Protein AF-A0A524DHF1-F1 (afdb_monomer_lite)

Structure (mmCIF, N/CA/C/O backbone):
data_AF-A0A524DHF1-F1
#
_entry.id   AF-A0A524DHF1-F1
#
loop_
_atom_site.group_PDB
_atom_site.id
_atom_site.type_symbol
_atom_site.label_atom_id
_atom_site.label_alt_id
_atom_site.label_comp_id
_atom_site.label_asym_id
_atom_site.label_entity_id
_atom_site.label_seq_id
_atom_site.pdbx_PDB_ins_code
_atom_site.Cartn_x
_atom_site.Cartn_y
_atom_site.Cartn_z
_atom_site.occupancy
_atom_site.B_iso_or_equiv
_atom_site.auth_seq_id
_atom_site.auth_comp_id
_atom_site.auth_asym_id
_atom_site.auth_atom_id
_atom_site.pdbx_PDB_model_num
ATOM 1 N N . MET A 1 1 ? 20.224 -11.758 -21.216 1.00 54.75 1 MET A N 1
ATOM 2 C CA . MET A 1 1 ? 20.185 -10.913 -20.001 1.00 54.75 1 MET A CA 1
ATOM 3 C C . MET A 1 1 ? 19.038 -9.933 -20.165 1.00 54.75 1 MET A C 1
ATOM 5 O O . MET A 1 1 ? 18.943 -9.346 -21.235 1.00 54.75 1 MET A O 1
ATOM 9 N N . VAL A 1 2 ? 18.149 -9.800 -19.175 1.00 68.88 2 VAL A N 1
ATOM 10 C CA . VAL A 1 2 ? 17.125 -8.739 -19.184 1.00 68.88 2 VAL A CA 1
ATOM 11 C C . VAL A 1 2 ? 17.856 -7.395 -19.242 1.00 68.88 2 VAL A C 1
ATOM 13 O O . VAL A 1 2 ? 18.863 -7.224 -18.552 1.00 68.88 2 VAL A O 1
ATOM 16 N N . ALA A 1 3 ? 17.419 -6.475 -20.106 1.00 87.06 3 ALA A N 1
ATOM 17 C CA . ALA A 1 3 ? 18.045 -5.160 -20.208 1.00 87.06 3 ALA A CA 1
ATOM 18 C C . ALA A 1 3 ? 17.968 -4.468 -18.841 1.00 87.06 3 ALA A C 1
ATOM 20 O O . ALA A 1 3 ? 16.888 -4.412 -18.259 1.00 87.06 3 ALA A O 1
ATOM 21 N N . ARG A 1 4 ? 19.092 -3.947 -18.331 1.00 88.50 4 ARG A N 1
ATOM 22 C CA . ARG A 1 4 ? 19.166 -3.269 -17.022 1.00 88.50 4 ARG A CA 1
ATOM 23 C C . ARG A 1 4 ? 18.031 -2.253 -16.846 1.00 88.50 4 ARG A C 1
ATOM 25 O O . ARG A 1 4 ? 17.304 -2.321 -15.869 1.00 88.50 4 ARG A O 1
ATOM 32 N N . ASN A 1 5 ? 17.778 -1.458 -17.882 1.00 89.75 5 ASN A N 1
ATOM 33 C CA . ASN A 1 5 ? 16.705 -0.466 -17.911 1.00 89.75 5 ASN A CA 1
ATOM 34 C C . ASN A 1 5 ? 15.307 -1.068 -17.677 1.00 89.75 5 ASN A C 1
ATOM 36 O O . ASN A 1 5 ? 14.475 -0.446 -17.033 1.00 89.75 5 ASN A O 1
ATOM 40 N N . ALA A 1 6 ? 15.031 -2.270 -18.193 1.00 93.50 6 ALA A N 1
ATOM 41 C CA . ALA A 1 6 ? 13.748 -2.937 -17.972 1.00 93.50 6 ALA A CA 1
ATOM 42 C C . ALA A 1 6 ? 13.607 -3.428 -16.523 1.00 93.50 6 ALA A C 1
ATOM 44 O O . ALA A 1 6 ? 12.507 -3.419 -15.978 1.00 93.50 6 ALA A O 1
ATOM 45 N N . VAL A 1 7 ? 14.718 -3.825 -15.893 1.00 95.44 7 VAL A N 1
ATOM 46 C CA . VAL A 1 7 ? 14.743 -4.178 -14.467 1.00 95.44 7 VAL A CA 1
ATOM 47 C C . VAL A 1 7 ? 14.532 -2.932 -13.609 1.00 95.44 7 VAL A C 1
ATOM 49 O O . VAL A 1 7 ? 13.697 -2.961 -12.713 1.00 95.44 7 VAL A O 1
ATOM 52 N N . ASP A 1 8 ? 15.214 -1.831 -13.922 1.00 95.88 8 ASP A N 1
ATOM 53 C CA . ASP A 1 8 ? 15.087 -0.572 -13.180 1.00 95.88 8 ASP A CA 1
ATOM 54 C C . ASP A 1 8 ? 13.655 -0.015 -13.257 1.00 95.88 8 ASP A C 1
ATOM 56 O O . ASP A 1 8 ? 13.086 0.379 -12.242 1.00 95.88 8 ASP A O 1
ATOM 60 N N . LEU A 1 9 ? 13.030 -0.067 -14.441 1.00 96.44 9 LEU A N 1
ATOM 61 C CA . LEU A 1 9 ? 11.627 0.323 -14.622 1.00 96.44 9 LEU A CA 1
ATOM 62 C C . LEU A 1 9 ? 10.664 -0.565 -13.830 1.00 96.44 9 LEU A C 1
ATOM 64 O O . LEU A 1 9 ? 9.682 -0.070 -13.278 1.00 96.44 9 LEU A O 1
ATOM 68 N N . LEU A 1 10 ? 10.928 -1.873 -13.763 1.00 96.44 10 LEU A N 1
ATOM 69 C CA . LEU A 1 10 ? 10.115 -2.782 -12.962 1.00 96.44 10 LEU A CA 1
ATOM 70 C C . LEU A 1 10 ? 10.250 -2.472 -11.467 1.00 96.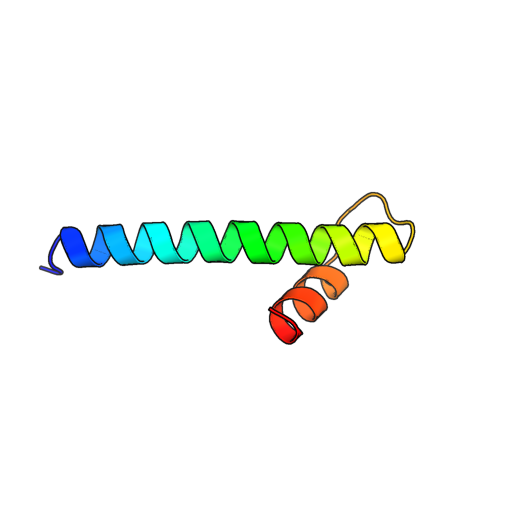44 10 LEU A C 1
ATOM 72 O O . LEU A 1 10 ? 9.244 -2.455 -10.764 1.00 96.44 10 LEU A O 1
ATOM 76 N N . ILE A 1 11 ? 11.467 -2.209 -10.987 1.00 97.44 11 ILE A N 1
ATOM 77 C CA . ILE A 1 11 ? 11.713 -1.851 -9.585 1.00 97.44 11 ILE A CA 1
ATOM 78 C C . ILE A 1 11 ? 10.970 -0.559 -9.229 1.00 97.44 11 ILE A C 1
ATOM 80 O O . ILE A 1 11 ? 10.215 -0.553 -8.258 1.00 97.44 11 ILE A O 1
ATOM 84 N N . ASP A 1 12 ? 11.102 0.487 -10.047 1.00 98.06 12 ASP A N 1
ATOM 85 C CA . ASP A 1 12 ? 10.407 1.765 -9.848 1.00 98.06 12 ASP A CA 1
ATOM 86 C C . ASP A 1 12 ? 8.877 1.594 -9.845 1.00 98.06 12 ASP A C 1
ATOM 88 O O . ASP A 1 12 ? 8.175 2.139 -8.990 1.00 98.06 12 ASP A O 1
ATOM 92 N N . HIS A 1 13 ? 8.341 0.776 -10.756 1.00 97.44 13 HIS A N 1
ATOM 93 C CA . HIS A 1 13 ? 6.911 0.482 -10.791 1.00 97.44 13 HIS A CA 1
ATOM 94 C C . HIS A 1 13 ? 6.429 -0.245 -9.526 1.00 97.44 13 HIS A C 1
ATOM 96 O O . HIS A 1 13 ? 5.378 0.100 -8.977 1.00 97.44 13 HIS A O 1
ATOM 102 N N . LEU A 1 14 ? 7.184 -1.239 -9.050 1.00 97.94 14 LEU A N 1
ATOM 103 C CA . LEU A 1 14 ? 6.839 -1.993 -7.845 1.00 97.94 14 LEU A CA 1
ATOM 104 C C . LEU A 1 14 ? 6.920 -1.120 -6.591 1.00 97.94 14 LEU A C 1
ATOM 106 O O . LEU A 1 14 ? 6.040 -1.216 -5.737 1.00 97.94 14 LEU A O 1
ATOM 110 N N . GLU A 1 15 ? 7.918 -0.242 -6.495 1.00 98.50 15 GLU A N 1
ATOM 111 C CA . GLU A 1 15 ? 8.054 0.707 -5.390 1.00 98.50 15 GLU A CA 1
ATOM 112 C C . GLU A 1 15 ? 6.864 1.672 -5.339 1.00 98.50 15 GLU A C 1
ATOM 114 O O . GLU A 1 15 ? 6.190 1.775 -4.311 1.00 98.50 15 GLU A O 1
ATOM 119 N N . LYS A 1 16 ? 6.525 2.304 -6.470 1.00 97.94 16 LYS A N 1
ATOM 120 C CA . LYS A 1 16 ? 5.369 3.211 -6.570 1.00 97.94 16 LYS A CA 1
ATOM 121 C C . LYS A 1 16 ? 4.058 2.512 -6.233 1.00 97.94 16 LYS A C 1
ATOM 123 O O . LYS A 1 16 ? 3.240 3.055 -5.491 1.00 97.94 16 LYS A O 1
ATOM 128 N N . THR A 1 17 ? 3.877 1.291 -6.733 1.00 97.25 17 THR A N 1
ATOM 129 C CA . THR A 1 17 ? 2.694 0.476 -6.434 1.00 97.25 17 THR A CA 1
ATOM 130 C C . THR A 1 17 ? 2.612 0.144 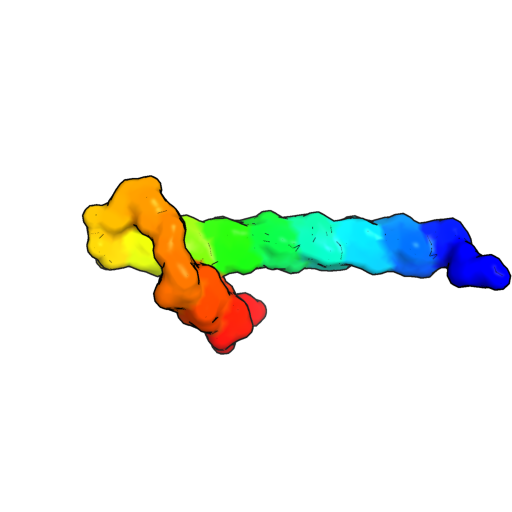-4.945 1.00 97.25 17 THR A C 1
ATOM 132 O O . THR A 1 17 ? 1.549 0.281 -4.341 1.00 97.25 17 THR A O 1
ATOM 135 N N . ALA A 1 18 ? 3.728 -0.244 -4.322 1.00 97.38 18 ALA A N 1
ATOM 136 C CA . ALA A 1 18 ? 3.774 -0.568 -2.900 1.00 97.38 18 ALA A CA 1
ATOM 137 C C . ALA A 1 18 ? 3.473 0.651 -2.013 1.00 97.38 18 ALA A C 1
ATOM 139 O O . ALA A 1 18 ? 2.738 0.520 -1.028 1.00 97.38 18 ALA A O 1
ATOM 140 N N . ILE A 1 19 ? 3.990 1.832 -2.371 1.00 98.06 19 ILE A N 1
ATOM 141 C CA . ILE A 1 19 ? 3.700 3.091 -1.672 1.00 98.06 19 ILE A CA 1
ATOM 142 C C . ILE A 1 19 ? 2.205 3.407 -1.764 1.00 98.06 19 ILE A C 1
ATOM 144 O O . ILE A 1 19 ? 1.553 3.525 -0.726 1.00 98.06 19 ILE A O 1
ATOM 148 N N . GLY A 1 20 ? 1.640 3.444 -2.977 1.00 97.19 20 GLY A N 1
ATOM 149 C CA . GLY A 1 20 ? 0.221 3.760 -3.177 1.00 97.19 20 GLY A CA 1
ATOM 150 C C . GLY A 1 20 ? -0.707 2.791 -2.441 1.00 97.19 20 GLY A C 1
ATOM 151 O O . GLY A 1 20 ? -1.647 3.202 -1.760 1.00 97.19 20 GLY A O 1
ATOM 152 N N . LEU A 1 21 ? -0.396 1.494 -2.488 1.00 97.88 21 LEU A N 1
ATOM 153 C CA . LEU A 1 21 ? -1.164 0.461 -1.794 1.00 97.88 21 LEU A CA 1
ATOM 154 C C . LEU A 1 21 ? -1.107 0.620 -0.271 1.00 97.88 21 LEU A C 1
ATOM 156 O O . LEU A 1 21 ? -2.120 0.454 0.412 1.00 97.88 21 LEU A O 1
ATOM 160 N N . THR A 1 22 ? 0.056 0.990 0.266 1.00 97.38 22 THR A N 1
ATOM 161 C CA . THR A 1 22 ? 0.232 1.232 1.702 1.00 97.38 22 THR A CA 1
ATOM 162 C C . THR A 1 22 ? -0.511 2.487 2.157 1.00 97.38 22 THR A C 1
ATOM 164 O O . THR A 1 22 ? -1.148 2.473 3.212 1.00 97.38 22 THR A O 1
ATOM 167 N N . GLU A 1 23 ? -0.484 3.561 1.367 1.00 97.69 23 GLU A N 1
ATOM 168 C CA . GLU A 1 23 ? -1.213 4.800 1.657 1.00 97.69 23 GLU A CA 1
ATOM 169 C C . GLU A 1 23 ? -2.729 4.581 1.660 1.00 97.69 23 GLU A C 1
ATOM 171 O O . GLU A 1 23 ? -3.412 4.997 2.603 1.00 97.69 23 GLU A O 1
ATOM 176 N N . GLN A 1 24 ? -3.245 3.846 0.674 1.00 97.75 24 GLN A N 1
ATOM 177 C CA . GLN A 1 24 ? -4.664 3.514 0.588 1.00 97.75 24 GLN A CA 1
ATOM 178 C C . GLN A 1 24 ? -5.105 2.606 1.746 1.00 97.75 24 GLN A C 1
ATOM 180 O O . GLN A 1 24 ? -6.118 2.859 2.404 1.00 97.75 24 GLN A O 1
ATOM 185 N N . ALA A 1 25 ? -4.308 1.587 2.083 1.00 98.31 25 ALA A N 1
ATOM 186 C CA . ALA A 1 25 ? -4.574 0.740 3.244 1.00 98.31 25 ALA A CA 1
ATOM 187 C C . ALA A 1 25 ? -4.527 1.536 4.562 1.00 98.31 25 ALA A C 1
ATOM 189 O O . ALA A 1 25 ? -5.312 1.275 5.481 1.00 98.31 25 ALA A O 1
ATOM 190 N N . ARG A 1 26 ? -3.648 2.542 4.666 1.00 98.00 26 ARG A N 1
ATOM 191 C CA . ARG A 1 26 ? -3.603 3.456 5.815 1.00 98.00 26 ARG A CA 1
ATOM 192 C C . ARG A 1 26 ? -4.891 4.271 5.926 1.00 98.00 26 ARG A C 1
ATOM 194 O O . ARG A 1 26 ? -5.414 4.385 7.032 1.00 98.00 26 ARG A O 1
ATOM 201 N N . ALA A 1 27 ? -5.428 4.781 4.818 1.00 97.56 27 ALA A N 1
ATOM 202 C CA . ALA A 1 27 ? -6.699 5.506 4.819 1.00 97.56 27 ALA A CA 1
ATOM 203 C C . ALA A 1 27 ? -7.841 4.628 5.357 1.00 97.56 27 ALA A C 1
ATOM 205 O O . ALA A 1 27 ? -8.545 5.030 6.284 1.00 97.56 27 ALA A O 1
ATOM 206 N N . PHE A 1 28 ? -7.967 3.386 4.878 1.00 97.44 28 PHE A N 1
ATOM 207 C CA . PHE A 1 28 ? -8.966 2.439 5.393 1.00 97.44 28 PHE A CA 1
ATOM 208 C C . PHE A 1 28 ? -8.779 2.107 6.873 1.00 97.44 28 PHE A C 1
ATOM 210 O O . PHE A 1 28 ? -9.746 2.076 7.638 1.00 97.44 28 PHE A O 1
ATOM 217 N N . THR A 1 29 ? -7.530 1.940 7.299 1.00 98.19 29 THR A N 1
ATOM 218 C CA . THR A 1 29 ? -7.179 1.721 8.705 1.00 98.19 29 THR A CA 1
ATOM 219 C C . THR A 1 29 ? -7.647 2.887 9.585 1.00 98.19 29 THR A C 1
ATOM 221 O O . THR A 1 29 ? -8.248 2.657 10.638 1.00 98.19 29 THR A O 1
ATOM 224 N N . MET A 1 30 ? -7.434 4.129 9.131 1.00 97.44 30 MET A N 1
ATOM 225 C CA . MET A 1 30 ? -7.873 5.347 9.822 1.00 97.44 30 MET A CA 1
ATOM 226 C C . MET A 1 30 ? -9.399 5.482 9.851 1.00 97.44 30 MET A C 1
ATOM 228 O O . MET A 1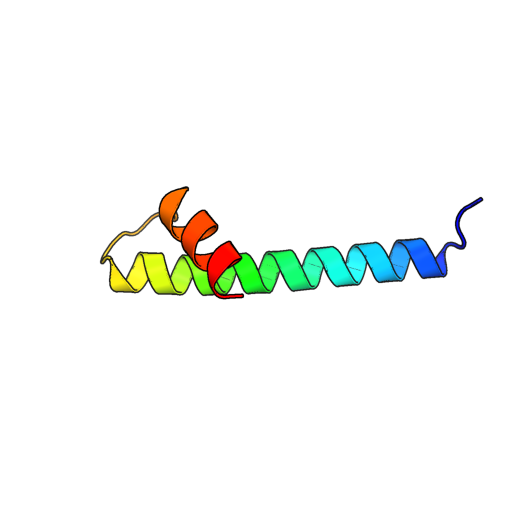 30 ? -9.957 5.762 10.909 1.00 97.44 30 MET A O 1
ATOM 232 N N . HIS A 1 31 ? -10.086 5.2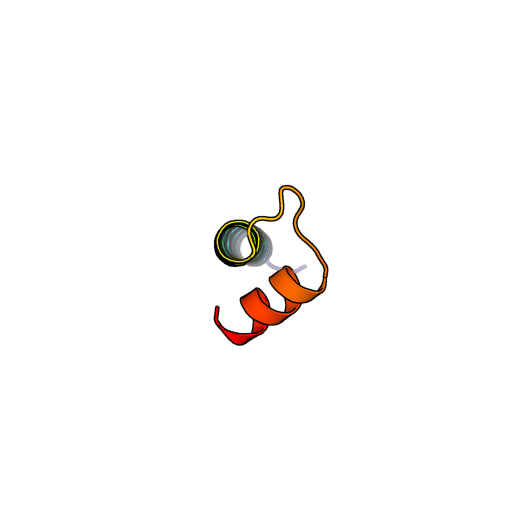19 8.735 1.00 96.56 31 HIS A N 1
ATOM 233 C CA . HIS A 1 31 ? -11.554 5.223 8.680 1.00 96.56 31 HIS A CA 1
ATOM 234 C C . HIS A 1 31 ? -12.180 4.184 9.616 1.00 96.56 31 HIS A C 1
ATOM 236 O O . HIS A 1 31 ? -13.244 4.419 10.182 1.00 96.56 31 HIS A O 1
ATOM 242 N N . ALA A 1 32 ? -11.501 3.057 9.827 1.00 97.06 32 ALA A N 1
ATOM 243 C CA . ALA A 1 32 ? -11.915 2.023 10.768 1.00 97.06 32 ALA A CA 1
ATOM 244 C C . ALA A 1 32 ? -11.467 2.286 12.222 1.00 97.06 32 ALA A C 1
ATOM 246 O O . ALA A 1 32 ? -11.609 1.398 13.062 1.00 97.06 32 ALA A O 1
ATOM 247 N N . ASN A 1 33 ? -10.899 3.463 12.520 1.00 97.44 33 ASN A N 1
ATOM 248 C CA . ASN A 1 33 ? -10.391 3.872 13.835 1.00 97.44 33 ASN A CA 1
ATOM 249 C C . ASN A 1 33 ? -9.36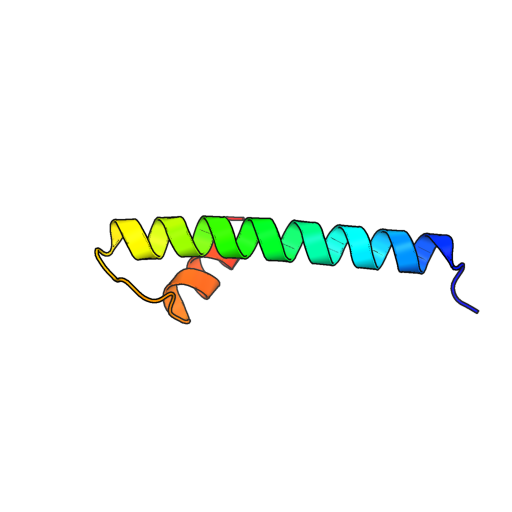8 2.890 14.451 1.00 97.44 33 ASN A C 1
ATOM 251 O O . ASN A 1 33 ? -9.297 2.699 15.668 1.00 97.44 33 ASN A O 1
ATOM 255 N N . ARG A 1 34 ? -8.572 2.229 13.601 1.00 97.25 34 ARG A N 1
ATOM 256 C CA . ARG A 1 34 ? -7.507 1.303 14.008 1.00 97.25 34 ARG A CA 1
ATOM 257 C C . ARG A 1 34 ? -6.146 1.980 13.873 1.00 97.25 34 ARG A C 1
ATOM 259 O O . ARG A 1 34 ? -5.937 2.827 13.017 1.00 97.25 34 ARG A O 1
ATOM 266 N N . LYS A 1 35 ? -5.193 1.591 14.728 1.00 95.31 35 LYS A N 1
ATOM 267 C CA . LYS A 1 35 ? -3.814 2.124 14.699 1.00 95.31 35 LYS A CA 1
ATOM 268 C C . LYS A 1 35 ? -2.860 1.315 13.816 1.00 95.31 35 LYS A C 1
ATOM 270 O O . LYS A 1 35 ? -1.817 1.824 13.426 1.00 95.31 35 LYS A O 1
ATOM 275 N N . LYS A 1 36 ? -3.182 0.045 13.553 1.00 97.31 36 LYS A N 1
ATOM 276 C CA . LYS A 1 36 ? -2.349 -0.881 12.776 1.00 97.31 36 LYS A CA 1
ATOM 277 C C . LYS A 1 36 ? -3.096 -1.321 11.524 1.00 97.31 36 LYS A C 1
ATOM 279 O O . LYS A 1 36 ? -4.269 -1.685 11.619 1.00 97.31 36 LYS A O 1
ATOM 284 N N . ILE A 1 37 ? -2.388 -1.319 10.398 1.00 97.50 37 ILE A N 1
ATOM 285 C CA . ILE A 1 37 ? -2.874 -1.867 9.131 1.00 97.50 37 ILE A CA 1
ATOM 286 C C . ILE A 1 37 ? -3.078 -3.373 9.297 1.00 97.50 37 ILE A C 1
ATOM 288 O O . ILE A 1 37 ? -2.254 -4.064 9.898 1.00 97.50 37 ILE A O 1
ATOM 292 N N . THR A 1 38 ? -4.189 -3.880 8.774 1.00 97.69 38 THR A N 1
ATOM 293 C CA . THR A 1 38 ? -4.520 -5.306 8.775 1.00 97.69 38 THR A CA 1
ATOM 294 C C . THR A 1 38 ? -4.588 -5.853 7.356 1.00 97.69 38 THR A C 1
ATOM 296 O O . THR A 1 38 ? -4.677 -5.110 6.379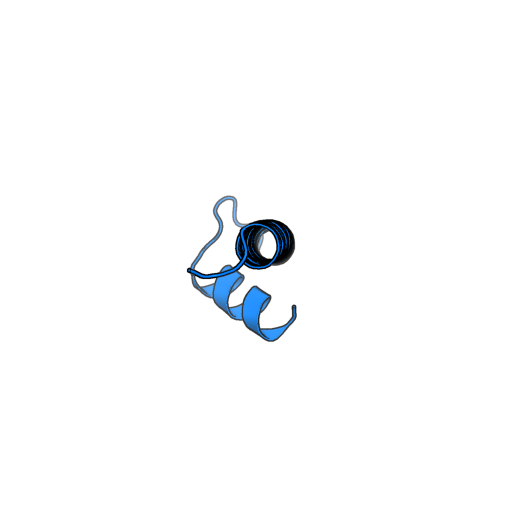 1.00 97.69 38 THR A O 1
ATOM 299 N N . LYS A 1 39 ? -4.629 -7.186 7.243 1.00 97.38 39 LYS A N 1
ATOM 300 C CA . LYS A 1 39 ? -4.855 -7.876 5.968 1.00 97.38 39 LYS A CA 1
ATOM 301 C C . LYS A 1 39 ? -6.100 -7.358 5.240 1.00 97.38 39 LYS A C 1
ATOM 303 O O . LYS A 1 39 ? -6.062 -7.222 4.026 1.00 97.38 39 LYS A O 1
ATOM 308 N N . ASN A 1 40 ? -7.176 -7.049 5.963 1.00 97.25 40 ASN A N 1
ATOM 309 C CA . ASN A 1 40 ? -8.419 -6.585 5.347 1.00 97.25 40 ASN A CA 1
ATOM 310 C C . ASN A 1 40 ? -8.255 -5.207 4.698 1.00 97.25 40 ASN A C 1
ATOM 312 O O . ASN A 1 40 ? -8.799 -4.993 3.622 1.00 97.25 40 ASN A O 1
ATOM 316 N N . ASP A 1 41 ? -7.467 -4.310 5.299 1.00 97.69 41 ASP A N 1
ATOM 317 C CA . ASP A 1 41 ? -7.181 -2.993 4.715 1.00 97.69 41 ASP A CA 1
ATOM 318 C C . ASP A 1 41 ? -6.352 -3.122 3.442 1.00 97.69 41 ASP A C 1
ATOM 320 O O . ASP A 1 41 ? -6.627 -2.441 2.463 1.00 97.69 41 ASP A O 1
ATOM 324 N N . LEU A 1 42 ? -5.373 -4.033 3.439 1.00 97.75 42 LEU A N 1
ATOM 325 C CA . LEU A 1 42 ? -4.549 -4.318 2.264 1.00 97.75 42 LEU A CA 1
ATOM 326 C C . LEU A 1 42 ? -5.365 -4.965 1.142 1.00 97.75 42 LEU A C 1
ATOM 328 O O . LEU A 1 42 ? -5.237 -4.571 -0.009 1.00 97.75 42 LEU A O 1
ATOM 332 N N . VAL A 1 43 ? -6.236 -5.927 1.462 1.00 97.88 43 VAL A N 1
ATOM 333 C CA . VAL A 1 43 ? -7.141 -6.548 0.479 1.00 97.88 43 VAL A CA 1
ATOM 334 C C . VAL A 1 43 ? -8.102 -5.511 -0.101 1.00 97.88 43 VAL A C 1
ATOM 336 O O . VAL A 1 43 ? -8.359 -5.512 -1.303 1.00 97.88 43 VAL A O 1
ATOM 339 N N . LEU A 1 44 ? -8.609 -4.605 0.736 1.00 96.88 44 LEU A N 1
ATOM 340 C CA . LEU A 1 44 ? -9.469 -3.515 0.293 1.00 96.88 44 LEU A CA 1
ATOM 341 C C . LEU A 1 44 ? -8.700 -2.512 -0.576 1.00 96.88 44 LEU A C 1
ATOM 343 O O . LEU A 1 44 ? -9.229 -2.068 -1.589 1.00 96.88 44 LEU A O 1
ATOM 347 N N . ALA A 1 45 ? -7.452 -2.203 -0.216 1.00 97.25 45 ALA A N 1
ATOM 348 C CA . ALA A 1 45 ? -6.559 -1.354 -1.001 1.00 97.25 45 ALA A CA 1
ATOM 349 C C . ALA A 1 45 ? -6.277 -1.961 -2.369 1.00 97.25 45 ALA A C 1
ATOM 351 O O . ALA A 1 45 ? -6.478 -1.276 -3.354 1.00 97.25 45 ALA A O 1
ATOM 352 N N . ILE A 1 46 ? -5.942 -3.249 -2.457 1.00 96.62 46 ILE A N 1
ATOM 353 C CA . ILE A 1 46 ? -5.747 -3.948 -3.739 1.00 96.62 46 ILE A CA 1
ATOM 354 C C . ILE A 1 46 ? -7.002 -3.885 -4.618 1.00 96.62 46 ILE A C 1
ATOM 356 O O . ILE A 1 46 ? -6.897 -3.793 -5.834 1.00 96.62 46 ILE A O 1
ATOM 360 N N . LYS A 1 47 ? -8.195 -3.955 -4.016 1.00 96.38 47 LYS A N 1
ATOM 361 C CA . LYS A 1 47 ? -9.462 -3.923 -4.757 1.00 96.38 47 LYS A CA 1
ATOM 362 C C . LYS A 1 47 ? -9.784 -2.543 -5.348 1.00 96.38 47 LYS A C 1
ATOM 364 O O . LYS A 1 47 ? -10.513 -2.480 -6.333 1.00 96.38 47 LYS A O 1
ATOM 369 N N . TYR A 1 48 ? -9.318 -1.470 -4.711 1.00 92.50 48 TYR A N 1
ATOM 370 C CA . TYR A 1 48 ? -9.691 -0.090 -5.040 1.00 92.50 48 TYR A CA 1
ATOM 371 C C . TYR A 1 48 ? -8.491 0.818 -5.356 1.00 92.50 48 TYR A C 1
ATOM 373 O O . TYR A 1 48 ? -8.656 2.038 -5.358 1.00 92.50 48 TYR A O 1
ATOM 381 N N . LEU A 1 49 ? -7.307 0.237 -5.575 1.00 77.25 49 LEU A N 1
ATOM 382 C CA . LEU A 1 49 ? -6.183 0.880 -6.261 1.00 77.25 49 LEU A CA 1
ATOM 383 C C . LEU A 1 49 ? -6.435 0.848 -7.769 1.00 77.25 49 LEU A C 1
ATOM 385 O O . LEU A 1 49 ? -6.104 1.856 -8.424 1.00 77.25 49 LEU A O 1
#

pLDDT: mean 94.74, std 7.82, range [54.75, 98.5]

Secondary structure (DSSP, 8-state):
---HHHHHHHHHHHHHHHHHHHHHHHHHHHHTT-SS--HHHHHHHHHH-

Foldseek 3Di:
DPPPVVVVVVVVVVVVVVVQLVVQLVVVCVVVVHPDRDPVSSVVSVVVD

Sequence (49 aa):
MVARNAVDLLIDHLEKTAIGLTEQARAFTMHANRKKITKNDLVLAIKYL

Radius of gyration: 14.18 Å; chains: 1; bounding box: 32×16×35 Å